Protein AF-A0A7Y2TQF8-F1 (afdb_monomer_lite)

pLDDT: mean 93.46, std 7.72, range [49.31, 97.69]

Structure (mmCIF, N/CA/C/O backbone):
data_AF-A0A7Y2TQF8-F1
#
_entry.id   AF-A0A7Y2TQF8-F1
#
loop_
_atom_site.group_PDB
_atom_site.id
_atom_site.type_symbol
_atom_site.label_atom_id
_atom_site.label_alt_id
_atom_site.label_comp_id
_atom_site.label_asym_id
_atom_site.label_entity_id
_atom_site.label_seq_id
_atom_site.pdbx_PDB_ins_code
_atom_site.Cartn_x
_atom_site.Cartn_y
_atom_site.Cartn_z
_atom_site.occupancy
_atom_site.B_iso_or_equiv
_atom_site.auth_seq_id
_atom_site.auth_comp_id
_atom_site.auth_asym_id
_atom_site.auth_atom_id
_atom_site.pdbx_PDB_model_num
ATOM 1 N N . PRO A 1 1 ? -8.017 1.596 13.834 1.00 88.81 1 PRO A N 1
ATOM 2 C CA . PRO A 1 1 ? -8.123 1.641 12.358 1.00 88.81 1 PRO A CA 1
ATOM 3 C C . PRO A 1 1 ? -6.759 1.404 11.698 1.00 88.81 1 PRO A C 1
ATOM 5 O O . PRO A 1 1 ? -5.749 1.877 12.217 1.00 88.81 1 PRO A O 1
ATOM 8 N N . SER A 1 2 ? -6.743 0.664 10.589 1.00 93.81 2 SER A N 1
ATOM 9 C CA . SER A 1 2 ? -5.537 0.321 9.829 1.00 93.81 2 SER A CA 1
ATOM 10 C C . SER A 1 2 ? -5.829 0.324 8.329 1.00 93.81 2 SER A C 1
ATOM 12 O O . SER A 1 2 ? -6.893 -0.126 7.911 1.00 93.81 2 SER A O 1
ATOM 14 N N . THR A 1 3 ? -4.876 0.793 7.526 1.00 95.31 3 THR A N 1
ATOM 15 C CA . THR A 1 3 ? -4.956 0.770 6.058 1.00 95.31 3 THR A CA 1
ATOM 16 C C . THR A 1 3 ? -3.961 -0.252 5.516 1.00 95.31 3 THR A C 1
ATOM 18 O O . THR A 1 3 ? -2.795 -0.248 5.908 1.00 95.31 3 THR A O 1
ATOM 21 N N . ILE A 1 4 ? -4.417 -1.113 4.610 1.00 95.75 4 ILE A N 1
ATOM 22 C CA . ILE A 1 4 ? -3.593 -2.051 3.849 1.00 95.75 4 ILE A CA 1
ATOM 23 C C . ILE A 1 4 ? -3.464 -1.500 2.432 1.00 95.75 4 ILE A C 1
ATOM 25 O O . ILE A 1 4 ? -4.465 -1.369 1.733 1.00 95.75 4 ILE A O 1
ATOM 29 N N . LEU A 1 5 ? -2.239 -1.199 2.008 1.00 96.69 5 LEU A N 1
ATOM 30 C CA . LEU A 1 5 ? -1.914 -0.884 0.619 1.00 96.69 5 LEU A CA 1
ATOM 31 C C . LEU A 1 5 ? -1.303 -2.128 -0.033 1.00 96.69 5 LEU A C 1
ATOM 33 O O . LEU A 1 5 ? -0.312 -2.654 0.465 1.00 96.69 5 LEU A O 1
ATOM 37 N N . THR A 1 6 ? -1.893 -2.588 -1.131 1.00 97.38 6 THR A N 1
ATOM 38 C CA . THR A 1 6 ? -1.417 -3.744 -1.905 1.00 97.38 6 THR A CA 1
ATOM 39 C C . THR A 1 6 ? -1.535 -3.485 -3.406 1.00 97.38 6 THR A C 1
ATOM 41 O O . THR A 1 6 ? -2.173 -2.512 -3.824 1.00 97.38 6 THR A O 1
ATOM 44 N N . SER A 1 7 ? -0.931 -4.349 -4.224 1.00 97.31 7 SER A N 1
ATOM 45 C CA . SER A 1 7 ? -0.992 -4.257 -5.679 1.00 97.31 7 SER A CA 1
ATOM 46 C C . SER A 1 7 ? -1.470 -5.538 -6.355 1.00 97.31 7 SER A C 1
ATOM 48 O O . SER A 1 7 ? -1.199 -6.644 -5.896 1.00 97.31 7 SER A O 1
ATOM 50 N N . GLU A 1 8 ? -2.178 -5.390 -7.476 1.00 97.38 8 GLU A N 1
ATOM 51 C CA . GLU A 1 8 ? -2.625 -6.524 -8.290 1.00 97.38 8 GLU A CA 1
ATOM 52 C C . GLU A 1 8 ? -1.463 -7.286 -8.940 1.00 97.38 8 GLU A C 1
ATOM 54 O O . GLU A 1 8 ? -1.608 -8.474 -9.228 1.00 97.38 8 GLU A O 1
ATOM 59 N N . ASP A 1 9 ? -0.324 -6.621 -9.153 1.00 96.75 9 ASP A N 1
ATOM 60 C CA . ASP A 1 9 ? 0.879 -7.184 -9.766 1.00 96.75 9 ASP A CA 1
ATOM 61 C C . ASP A 1 9 ? 1.963 -7.598 -8.752 1.00 96.75 9 ASP A C 1
ATOM 63 O O . ASP A 1 9 ? 3.100 -7.852 -9.155 1.00 96.75 9 ASP A O 1
ATOM 67 N N . ASP A 1 10 ? 1.636 -7.698 -7.456 1.00 97.50 10 ASP A N 1
ATOM 68 C CA . ASP A 1 10 ? 2.553 -8.229 -6.440 1.00 97.50 10 ASP A CA 1
ATOM 69 C C . ASP A 1 10 ? 2.881 -9.714 -6.740 1.00 97.50 10 ASP A C 1
ATOM 71 O O . ASP A 1 10 ? 1.990 -10.572 -6.699 1.00 97.50 10 ASP A O 1
ATOM 75 N N . PRO A 1 11 ? 4.151 -10.054 -7.046 1.00 96.38 11 PRO A N 1
ATOM 76 C CA . PRO A 1 11 ? 4.539 -11.421 -7.389 1.00 96.38 11 PRO A CA 1
ATOM 77 C C . PRO A 1 11 ? 4.695 -12.337 -6.164 1.00 96.38 11 PRO A C 1
ATOM 79 O O . PRO A 1 11 ? 4.877 -13.543 -6.331 1.00 96.38 11 PRO A O 1
ATOM 82 N N . VAL A 1 12 ? 4.678 -11.781 -4.951 1.00 97.69 12 VAL A N 1
ATOM 83 C CA . VAL A 1 12 ? 4.919 -12.484 -3.685 1.00 97.69 12 VAL A CA 1
ATOM 84 C C . VAL A 1 12 ? 3.611 -12.719 -2.934 1.00 97.69 12 VAL A C 1
ATOM 86 O O . VAL A 1 12 ? 3.388 -13.832 -2.461 1.00 97.69 12 VAL A O 1
ATOM 89 N N . VAL A 1 13 ? 2.744 -11.703 -2.839 1.00 96.19 13 VAL A N 1
ATOM 90 C CA . VAL A 1 13 ? 1.450 -11.783 -2.138 1.00 96.19 13 VAL A CA 1
ATOM 91 C C . VAL A 1 13 ? 0.302 -11.555 -3.130 1.00 96.19 13 VAL A C 1
ATOM 93 O O . VAL A 1 13 ? -0.025 -10.414 -3.450 1.00 96.19 13 VAL A O 1
ATOM 96 N N . PRO A 1 14 ? -0.340 -12.623 -3.636 1.00 95.50 14 PRO A N 1
ATOM 97 C CA . PRO A 1 14 ? -1.377 -12.511 -4.657 1.00 95.50 14 PRO A CA 1
ATOM 98 C C . PRO A 1 14 ? -2.601 -11.710 -4.198 1.00 95.50 14 PRO A C 1
ATOM 100 O O . PRO A 1 14 ? -3.108 -11.901 -3.095 1.00 95.50 14 PRO A O 1
ATOM 103 N N . ILE A 1 15 ? -3.185 -10.911 -5.098 1.00 96.19 15 ILE A N 1
ATOM 104 C CA . ILE A 1 15 ? -4.350 -10.067 -4.776 1.00 96.19 15 ILE A CA 1
ATOM 105 C C . ILE A 1 15 ? -5.566 -10.833 -4.230 1.00 96.19 15 ILE A C 1
ATOM 107 O O . ILE A 1 15 ? -6.355 -10.286 -3.457 1.00 96.19 15 ILE A O 1
ATOM 111 N N . ARG A 1 16 ? -5.734 -12.104 -4.617 1.00 96.12 16 ARG A N 1
ATOM 112 C CA . ARG A 1 16 ? -6.837 -12.948 -4.128 1.00 96.12 16 ARG A CA 1
ATOM 113 C C . ARG A 1 16 ? -6.821 -13.076 -2.602 1.00 96.12 16 ARG A C 1
ATOM 115 O O . ARG A 1 16 ? -7.882 -13.021 -2.001 1.00 96.12 16 ARG A O 1
ATOM 122 N N . ASP A 1 17 ? -5.636 -13.116 -1.989 1.00 95.38 17 ASP A N 1
ATOM 123 C CA . ASP A 1 17 ? -5.480 -13.292 -0.545 1.00 95.38 17 ASP A CA 1
ATOM 124 C C . ASP A 1 17 ? -6.093 -12.101 0.214 1.00 95.38 17 ASP A C 1
ATOM 126 O O . ASP A 1 17 ? -6.618 -12.264 1.312 1.00 95.38 17 ASP A O 1
ATOM 130 N N . PHE A 1 18 ? -6.102 -10.912 -0.401 1.00 95.25 18 PHE A N 1
ATOM 131 C CA . PHE A 1 18 ? -6.769 -9.724 0.134 1.00 95.25 18 PHE A CA 1
ATOM 132 C C . PHE A 1 18 ? -8.267 -9.679 -0.186 1.00 95.25 18 PHE A C 1
ATOM 134 O O . PHE A 1 18 ? -9.045 -9.171 0.617 1.00 95.25 18 PHE A O 1
ATOM 141 N N . ARG A 1 19 ? -8.685 -10.194 -1.350 1.00 91.31 19 ARG A N 1
ATOM 142 C CA . ARG A 1 19 ? -10.108 -10.270 -1.736 1.00 91.31 19 ARG A CA 1
ATOM 143 C C . ARG A 1 19 ? -10.883 -11.283 -0.892 1.00 91.31 19 ARG A C 1
ATOM 145 O O . ARG A 1 19 ? -12.073 -11.085 -0.672 1.00 91.31 19 ARG A O 1
ATOM 152 N N . ASP A 1 20 ? -10.199 -12.311 -0.403 1.00 94.69 20 ASP A N 1
ATOM 153 C CA . ASP A 1 20 ? -10.768 -13.358 0.446 1.00 94.69 20 ASP A CA 1
ATOM 154 C C . ASP A 1 20 ? -10.798 -12.970 1.939 1.00 94.69 20 ASP A C 1
ATOM 156 O O . ASP A 1 20 ? -11.312 -13.727 2.768 1.00 94.69 20 ASP A O 1
ATOM 160 N N . LEU A 1 21 ? -10.276 -11.791 2.310 1.00 93.31 21 LEU A N 1
ATOM 161 C CA . LEU A 1 21 ? -10.345 -11.307 3.688 1.00 93.31 21 LEU A CA 1
ATOM 162 C C . LEU A 1 21 ? -11.806 -11.099 4.120 1.00 93.31 21 LEU A C 1
ATOM 164 O O . LEU A 1 21 ? -12.596 -10.497 3.386 1.00 93.31 21 LEU A O 1
ATOM 168 N N . PRO A 1 22 ? -12.180 -11.520 5.342 1.00 94.75 22 PRO A N 1
ATOM 169 C CA . PRO A 1 22 ? -13.498 -11.218 5.872 1.00 94.75 22 PRO A CA 1
ATOM 170 C C . PRO A 1 22 ? -13.670 -9.698 6.033 1.00 94.75 22 PRO A C 1
ATOM 172 O O . PRO A 1 22 ? -12.711 -9.002 6.389 1.00 94.75 22 PRO A O 1
ATOM 175 N N . PRO A 1 23 ? -14.888 -9.165 5.827 1.00 92.81 23 PRO A N 1
ATOM 176 C CA . PRO A 1 23 ? -15.145 -7.743 6.003 1.00 92.81 23 PRO A CA 1
ATOM 177 C C . PRO A 1 23 ? -14.826 -7.324 7.441 1.00 92.81 23 PRO A C 1
ATOM 179 O O . PRO A 1 23 ? -15.329 -7.909 8.402 1.00 92.81 23 PRO A O 1
ATOM 182 N N . ASN A 1 24 ? -13.993 -6.293 7.587 1.00 95.62 24 ASN A N 1
ATOM 183 C CA . ASN A 1 24 ? -13.581 -5.765 8.880 1.00 95.62 24 ASN A CA 1
ATOM 184 C C . ASN A 1 24 ? -13.702 -4.232 8.881 1.00 95.62 24 ASN A C 1
ATOM 186 O O . ASN A 1 24 ? -12.964 -3.575 8.150 1.00 95.62 24 ASN A O 1
ATOM 190 N N . PRO A 1 25 ? -14.573 -3.637 9.719 1.00 95.38 25 PRO A N 1
ATOM 191 C CA . PRO A 1 25 ? -14.788 -2.189 9.737 1.00 95.38 25 PRO A CA 1
ATOM 192 C C . PRO A 1 25 ? -13.568 -1.389 10.222 1.00 95.38 25 PRO A C 1
ATOM 194 O O . PRO A 1 25 ? -13.526 -0.174 10.051 1.00 95.38 25 PRO A O 1
ATOM 197 N N . ALA A 1 26 ? -12.581 -2.039 10.843 1.00 96.00 26 ALA A N 1
ATOM 198 C CA . ALA A 1 26 ? -11.343 -1.400 11.273 1.00 96.00 26 ALA A CA 1
ATOM 199 C C . ALA A 1 26 ? -10.235 -1.432 10.206 1.00 96.00 26 ALA A C 1
ATOM 201 O O . ALA A 1 26 ? -9.184 -0.830 10.444 1.00 96.00 26 ALA A O 1
ATOM 202 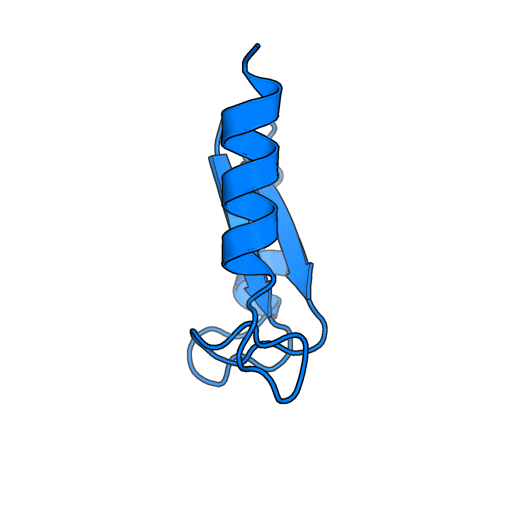N N . ILE A 1 27 ? -10.449 -2.126 9.080 1.00 95.62 27 ILE A N 1
ATOM 203 C CA . ILE A 1 27 ? -9.475 -2.284 7.997 1.00 95.62 27 ILE A CA 1
ATOM 204 C C . ILE A 1 27 ? -9.989 -1.592 6.737 1.00 95.62 27 ILE A C 1
ATOM 206 O O . ILE A 1 27 ? -11.061 -1.902 6.226 1.00 95.62 27 ILE A O 1
ATOM 210 N N . GLU A 1 28 ? -9.177 -0.692 6.202 1.00 94.69 28 GLU A N 1
ATOM 211 C CA . GLU A 1 28 ? -9.337 -0.147 4.859 1.00 94.69 28 GLU A CA 1
ATOM 212 C C . GLU A 1 28 ? -8.375 -0.875 3.914 1.00 94.69 28 GLU A C 1
ATOM 214 O O . GLU A 1 28 ? -7.171 -0.904 4.166 1.00 94.69 28 GLU A O 1
ATOM 219 N N . LEU A 1 29 ? -8.885 -1.449 2.824 1.00 95.69 29 LEU A N 1
ATOM 220 C CA . LEU A 1 29 ? -8.065 -2.081 1.791 1.00 95.69 29 LEU A CA 1
ATOM 221 C C . LEU A 1 29 ? -7.964 -1.162 0.567 1.00 95.69 29 LEU A C 1
ATOM 223 O O . LEU A 1 29 ? -8.969 -0.860 -0.074 1.00 95.69 29 LEU A O 1
ATOM 227 N N . VAL A 1 30 ? -6.742 -0.758 0.224 1.00 95.94 30 VAL A N 1
ATOM 228 C CA . VAL A 1 30 ? -6.409 0.029 -0.966 1.00 95.94 30 VAL A CA 1
ATOM 229 C C . VAL A 1 30 ? -5.631 -0.860 -1.931 1.00 95.94 30 VAL A C 1
ATOM 231 O O . VAL A 1 30 ? -4.545 -1.340 -1.610 1.00 95.94 30 VAL A O 1
ATOM 234 N N . VAL A 1 31 ? -6.185 -1.068 -3.126 1.00 96.19 31 VAL A N 1
ATOM 235 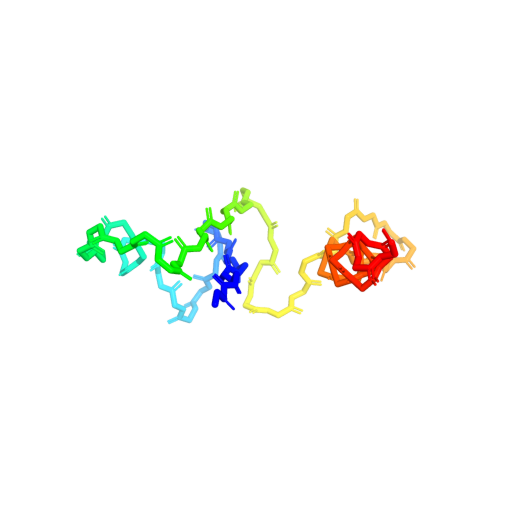C CA . VAL A 1 31 ? -5.587 -1.911 -4.169 1.00 96.19 31 VAL A CA 1
ATOM 236 C C . VAL A 1 31 ? -5.187 -1.044 -5.355 1.00 96.19 31 VAL A C 1
ATOM 238 O O . VAL A 1 31 ? -6.034 -0.372 -5.946 1.00 96.19 31 VAL A O 1
ATOM 241 N N . THR A 1 32 ? -3.909 -1.074 -5.732 1.00 96.19 32 THR A N 1
ATOM 242 C CA . THR A 1 32 ? -3.429 -0.461 -6.977 1.00 96.19 32 THR A CA 1
ATOM 243 C C . THR A 1 32 ? -3.311 -1.505 -8.081 1.00 96.19 32 THR A C 1
ATOM 245 O O . THR A 1 32 ? -3.024 -2.667 -7.818 1.00 96.19 32 THR A O 1
ATOM 248 N N . ARG A 1 33 ? -3.471 -1.092 -9.344 1.00 95.31 33 ARG A N 1
ATOM 249 C CA . ARG A 1 33 ? -3.231 -1.981 -10.494 1.00 95.31 33 ARG A CA 1
ATOM 250 C C . ARG A 1 33 ? -1.754 -2.369 -10.643 1.00 95.31 33 ARG A C 1
ATOM 252 O O . ARG A 1 33 ? -1.464 -3.467 -11.099 1.00 95.31 33 ARG A O 1
ATOM 259 N N . TYR A 1 34 ? -0.857 -1.441 -10.305 1.00 95.25 34 TYR A N 1
ATOM 260 C CA . TYR A 1 34 ? 0.592 -1.608 -10.395 1.00 95.25 34 TYR A CA 1
ATOM 261 C C . TYR A 1 34 ? 1.276 -1.075 -9.138 1.00 95.25 34 TYR A C 1
ATOM 263 O O . TYR A 1 34 ? 0.844 -0.071 -8.556 1.00 95.25 34 TYR A O 1
ATOM 271 N N . GLY A 1 35 ? 2.351 -1.739 -8.740 1.00 95.12 35 GLY A N 1
ATOM 272 C CA . GLY A 1 35 ? 3.132 -1.394 -7.556 1.00 95.12 35 GLY A CA 1
ATOM 273 C C . GLY A 1 35 ? 4.184 -2.437 -7.197 1.00 95.12 35 GLY A C 1
ATOM 274 O O . GLY A 1 35 ? 5.142 -2.112 -6.489 1.00 95.12 35 GLY A O 1
ATOM 275 N N . GLY A 1 36 ? 4.055 -3.658 -7.719 1.00 95.88 36 GLY A N 1
ATOM 276 C CA . GLY A 1 36 ? 4.880 -4.793 -7.342 1.00 95.88 36 GLY A CA 1
ATOM 277 C C . GLY A 1 36 ? 4.780 -5.069 -5.844 1.00 95.88 36 GLY A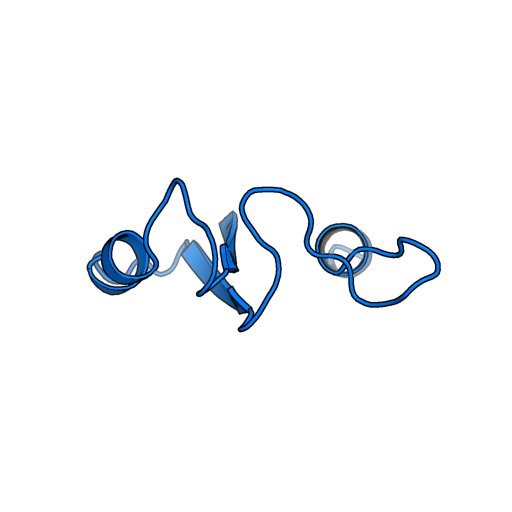 C 1
ATOM 278 O O . GLY A 1 36 ? 3.827 -4.668 -5.181 1.00 95.88 36 GLY A O 1
ATOM 279 N N . HIS A 1 37 ? 5.799 -5.726 -5.295 1.00 95.81 37 HIS A N 1
ATOM 280 C CA . HIS A 1 37 ? 5.783 -6.106 -3.882 1.00 95.81 37 HIS A CA 1
ATOM 281 C C . HIS A 1 37 ? 6.011 -4.925 -2.922 1.00 95.81 37 HIS A C 1
ATOM 283 O O . HIS A 1 37 ? 5.405 -4.839 -1.859 1.00 95.81 37 HIS A O 1
ATOM 289 N N . CYS A 1 38 ? 6.913 -4.003 -3.277 1.00 93.06 38 CYS A N 1
ATOM 290 C CA . CYS A 1 38 ? 7.296 -2.879 -2.407 1.00 93.06 38 CYS A CA 1
ATOM 291 C C . CYS A 1 38 ? 7.521 -1.560 -3.162 1.00 93.06 38 CYS A C 1
ATOM 293 O O . CYS A 1 38 ? 7.980 -0.591 -2.567 1.00 93.06 38 CYS A O 1
ATOM 295 N N . GLY A 1 39 ? 7.281 -1.523 -4.476 1.00 94.06 39 GLY A N 1
ATOM 296 C CA . GLY A 1 39 ? 7.706 -0.407 -5.320 1.00 94.06 39 GLY A CA 1
ATOM 297 C C . GLY A 1 39 ? 6.753 0.780 -5.252 1.00 94.06 39 GLY A C 1
ATOM 298 O O . GLY A 1 39 ? 7.177 1.900 -4.990 1.00 94.06 39 GLY A O 1
ATOM 299 N N . PHE A 1 40 ? 5.467 0.538 -5.521 1.00 97.12 40 PHE A N 1
ATOM 300 C CA . PHE A 1 40 ? 4.400 1.550 -5.574 1.00 97.12 40 PHE A CA 1
ATOM 301 C C . PHE A 1 40 ? 4.790 2.835 -6.329 1.00 97.12 40 PHE A C 1
ATOM 303 O O . PHE A 1 40 ? 4.296 3.920 -6.022 1.00 97.12 40 PHE A O 1
ATOM 310 N N . LEU A 1 41 ? 5.686 2.717 -7.315 1.00 96.25 41 LEU A N 1
ATOM 311 C CA . LEU A 1 41 ? 6.228 3.851 -8.052 1.00 96.25 41 LEU A CA 1
ATOM 312 C C . LEU A 1 41 ? 5.155 4.420 -8.975 1.00 96.25 41 LEU A C 1
ATOM 314 O O . LEU A 1 41 ? 4.567 3.694 -9.777 1.00 96.25 41 LEU A O 1
ATOM 318 N N . LYS A 1 42 ? 4.926 5.730 -8.893 1.00 93.56 42 LYS A N 1
ATOM 319 C CA . LYS A 1 42 ? 3.909 6.416 -9.702 1.00 93.56 42 LYS A CA 1
ATOM 320 C C . LYS A 1 42 ? 4.476 7.055 -10.966 1.00 93.56 42 LYS A C 1
ATOM 322 O O . LYS A 1 42 ? 3.723 7.375 -11.883 1.00 93.56 42 LYS A O 1
ATOM 327 N N . ASN A 1 43 ? 5.792 7.264 -11.027 1.00 93.75 43 ASN A N 1
ATOM 328 C CA . ASN A 1 43 ? 6.467 7.851 -12.180 1.00 93.75 43 ASN A CA 1
ATOM 329 C C . ASN A 1 43 ? 7.981 7.563 -12.195 1.00 93.75 43 ASN A C 1
ATOM 331 O O . ASN A 1 43 ? 8.556 7.008 -11.262 1.00 93.75 43 ASN A O 1
ATOM 335 N N . TRP A 1 44 ? 8.639 8.000 -13.270 1.00 95.06 44 TRP A N 1
ATOM 336 C CA . TRP A 1 44 ? 10.079 7.844 -13.505 1.00 95.06 44 TRP A CA 1
ATOM 337 C C . TRP A 1 44 ? 10.983 8.627 -12.545 1.00 95.06 44 TRP A C 1
ATOM 339 O O . TRP A 1 44 ? 12.193 8.421 -12.558 1.00 95.06 44 TRP A O 1
ATOM 349 N N . LYS A 1 45 ? 10.425 9.520 -11.720 1.00 96.62 45 LYS A N 1
ATOM 350 C CA . LYS A 1 45 ? 11.177 10.237 -10.680 1.00 96.62 45 LYS A CA 1
ATOM 351 C C . LYS A 1 45 ? 11.279 9.445 -9.376 1.00 96.62 45 LYS A C 1
ATOM 353 O O . LYS A 1 45 ? 11.801 9.973 -8.404 1.00 96.62 45 LYS A O 1
ATOM 358 N N . LEU A 1 46 ? 10.803 8.196 -9.372 1.00 94.44 46 LEU A N 1
ATOM 359 C CA . LEU A 1 46 ? 10.778 7.305 -8.212 1.00 94.44 46 LEU A CA 1
ATOM 360 C C . LEU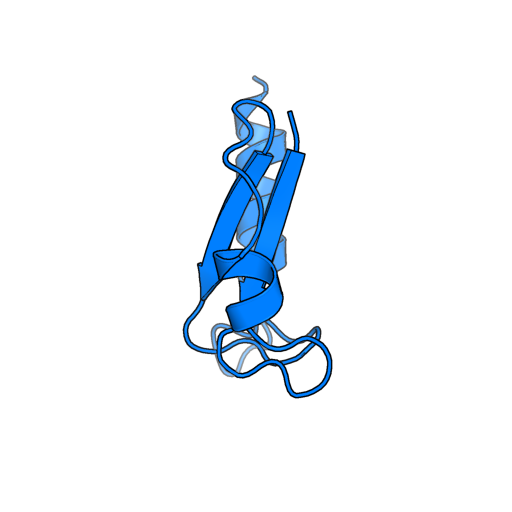 A 1 46 ? 9.880 7.793 -7.068 1.00 94.44 46 LEU A C 1
ATOM 362 O O . LEU A 1 46 ? 10.051 7.380 -5.928 1.00 94.44 46 LEU A O 1
ATOM 366 N N . GLU A 1 47 ? 8.900 8.643 -7.365 1.00 96.12 47 GLU A N 1
ATOM 367 C CA . GLU A 1 47 ? 7.900 9.031 -6.374 1.00 96.12 47 GLU A CA 1
ATOM 368 C C . GLU A 1 47 ? 6.944 7.857 -6.107 1.00 96.12 47 GLU A C 1
ATOM 370 O O . GLU A 1 47 ? 6.544 7.153 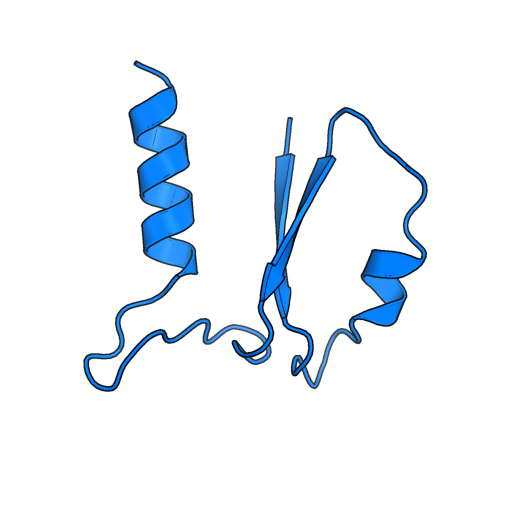-7.043 1.00 96.12 47 GLU A O 1
ATOM 375 N N . SER A 1 48 ? 6.545 7.664 -4.848 1.00 96.44 48 SER A N 1
ATOM 376 C CA . SER A 1 48 ? 5.731 6.518 -4.432 1.00 96.44 48 SER A CA 1
ATOM 377 C C . SER A 1 48 ? 4.311 6.911 -4.022 1.00 96.44 48 SER A C 1
ATOM 379 O O . SER A 1 48 ? 4.098 7.890 -3.311 1.00 96.44 48 SER A O 1
ATOM 381 N N . ILE A 1 49 ? 3.325 6.103 -4.419 1.00 96.00 49 ILE A N 1
ATOM 382 C CA . ILE A 1 49 ? 1.942 6.212 -3.921 1.00 96.00 49 ILE A CA 1
ATOM 383 C C . ILE A 1 49 ? 1.892 5.924 -2.414 1.00 96.00 49 ILE A C 1
ATOM 385 O O . ILE A 1 49 ? 1.070 6.499 -1.704 1.00 96.00 49 ILE A O 1
ATOM 389 N N . ALA A 1 50 ? 2.773 5.053 -1.909 1.00 96.31 50 ALA A N 1
ATOM 390 C CA . ALA A 1 50 ? 2.817 4.724 -0.487 1.00 96.31 50 ALA A CA 1
ATOM 391 C C . ALA A 1 50 ? 3.167 5.955 0.364 1.00 96.31 50 ALA A C 1
ATOM 393 O O . ALA A 1 50 ? 2.548 6.180 1.402 1.00 96.31 50 ALA A O 1
ATOM 394 N N . GLU A 1 51 ? 4.105 6.784 -0.101 1.00 95.56 51 GLU A N 1
ATOM 395 C CA . GLU A 1 51 ? 4.486 8.036 0.564 1.00 95.56 51 GLU A CA 1
ATOM 396 C C . GLU A 1 51 ? 3.333 9.042 0.576 1.00 95.56 51 GLU A C 1
ATOM 398 O O . GLU A 1 51 ? 3.016 9.593 1.632 1.00 95.56 51 GLU A O 1
ATOM 403 N N . ASP A 1 52 ? 2.657 9.228 -0.564 1.00 95.62 52 ASP A N 1
ATOM 404 C CA . ASP A 1 52 ? 1.481 10.100 -0.659 1.00 95.62 52 ASP A CA 1
ATOM 405 C C . ASP A 1 52 ? 0.376 9.644 0.309 1.00 95.62 52 ASP A C 1
ATOM 407 O O . ASP A 1 52 ? -0.229 10.459 1.012 1.00 95.62 52 ASP A O 1
ATOM 411 N N . LEU A 1 53 ? 0.124 8.330 0.375 1.00 95.12 53 LEU A N 1
ATOM 412 C CA . LEU A 1 53 ? -0.883 7.747 1.257 1.00 95.12 53 LEU A CA 1
ATOM 413 C C . LEU A 1 53 ? -0.532 8.004 2.722 1.00 95.12 53 LEU A C 1
ATOM 415 O O . LEU A 1 53 ? -1.373 8.507 3.468 1.00 95.12 53 LEU A O 1
ATOM 419 N N . ILE A 1 54 ? 0.707 7.717 3.126 1.00 94.75 54 ILE A N 1
ATOM 420 C CA . ILE A 1 54 ? 1.197 7.980 4.482 1.00 94.75 54 ILE A CA 1
ATOM 421 C C . ILE A 1 54 ? 1.022 9.464 4.824 1.00 94.75 54 ILE A C 1
ATOM 423 O O . ILE A 1 54 ? 0.390 9.783 5.832 1.00 94.75 54 ILE A O 1
ATOM 427 N N . ALA A 1 55 ? 1.497 10.373 3.968 1.00 94.94 55 ALA A N 1
ATOM 428 C CA . ALA A 1 55 ? 1.379 11.813 4.183 1.00 94.94 55 ALA A CA 1
ATOM 429 C C . ALA A 1 55 ? -0.085 12.250 4.345 1.00 94.94 55 ALA A C 1
ATOM 431 O O . ALA A 1 55 ? -0.410 12.978 5.283 1.00 94.94 55 ALA A O 1
ATOM 432 N N . SER A 1 56 ? -0.986 11.747 3.494 1.00 93.81 56 SER A N 1
ATOM 433 C CA . SER A 1 56 ? -2.416 12.058 3.579 1.00 93.81 56 SER A CA 1
ATOM 434 C C . SER A 1 56 ? -3.024 11.636 4.920 1.00 93.81 56 SER A C 1
ATOM 436 O O . SER A 1 56 ? -3.821 12.375 5.494 1.00 93.81 56 SER A O 1
ATOM 438 N N . ARG A 1 57 ? -2.611 10.482 5.464 1.00 90.50 57 ARG A N 1
ATOM 439 C CA . ARG A 1 57 ? -3.109 9.972 6.744 1.00 90.50 57 ARG A CA 1
ATOM 440 C C . ARG A 1 57 ? -2.569 10.776 7.914 1.00 90.50 57 ARG A C 1
ATOM 442 O O . ARG A 1 57 ? -3.362 11.170 8.760 1.00 90.50 57 ARG A O 1
ATOM 449 N N . PHE A 1 58 ? -1.277 11.088 7.938 1.00 89.38 58 PHE A N 1
ATOM 450 C CA . PHE A 1 58 ? -0.698 11.906 9.007 1.00 89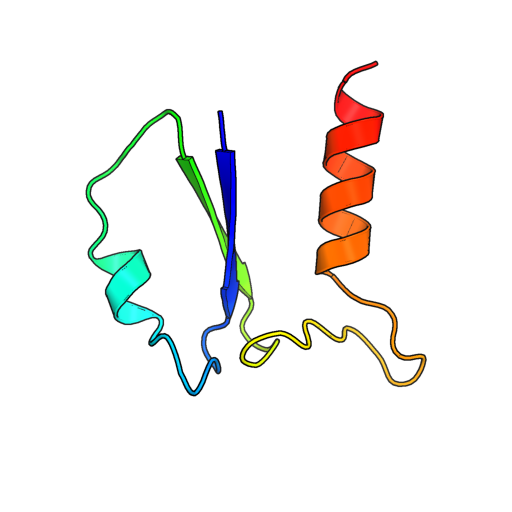.38 58 PHE A CA 1
ATOM 451 C C . PHE A 1 58 ? -1.268 13.327 9.036 1.00 89.38 58 PHE A C 1
ATOM 453 O O . PHE A 1 58 ? -1.566 13.841 10.110 1.00 89.38 58 PHE A O 1
ATOM 460 N N . LEU A 1 59 ? -1.469 13.945 7.870 1.00 89.56 59 LEU A N 1
ATOM 461 C CA . LEU A 1 59 ? -2.012 15.302 7.780 1.00 89.56 59 LEU A CA 1
ATOM 462 C C . LEU A 1 59 ? -3.527 15.360 8.026 1.00 89.56 59 LEU A C 1
ATOM 464 O O . LEU A 1 59 ? -4.029 16.397 8.443 1.00 89.56 59 LEU A O 1
ATOM 468 N N . SER A 1 60 ? -4.257 14.258 7.813 1.00 75.44 60 SER A N 1
ATOM 469 C CA . SER A 1 60 ? -5.696 14.170 8.121 1.00 75.44 60 SER A CA 1
ATOM 470 C C . SER A 1 60 ? -6.024 14.060 9.615 1.00 75.44 60 SER A C 1
ATOM 472 O O . SER A 1 60 ? -7.194 14.092 9.978 1.00 75.44 60 SER A O 1
ATOM 474 N N . VAL A 1 61 ? -5.013 13.916 10.479 1.00 61.00 61 VAL A N 1
ATOM 475 C CA . VAL A 1 61 ? -5.169 13.830 11.946 1.00 61.00 61 VAL A CA 1
ATOM 476 C C . VAL A 1 61 ? -5.098 15.228 12.606 1.00 61.00 61 VAL A C 1
ATOM 478 O O . VAL A 1 61 ? -4.911 15.338 13.814 1.00 61.00 61 VAL A O 1
ATOM 481 N N . GLY A 1 62 ? -5.253 16.302 11.821 1.00 49.31 62 GLY A N 1
ATOM 482 C CA . GLY A 1 62 ? -5.361 17.691 12.291 1.00 49.31 62 GLY A CA 1
ATOM 483 C C . GLY A 1 62 ? -6.789 18.125 12.594 1.00 49.31 62 GLY A C 1
ATOM 484 O O . GLY A 1 62 ? -7.684 17.794 11.785 1.00 49.31 62 GLY A O 1
#

Sequence (62 aa):
PSTILTSEDDPVVPIRDFRDLPPNPAIELVVTRYGGHCGFLKNWKLESIAEDLIASRFLSVG

Foldseek 3Di:
DEEDEEECQAPPDHPVVVVPDDDDPVYHYHYYPDQYNHQQAPDPVSDHPVVVVVVVVVVVVD

Secondary structure (DSSP, 8-state):
-EEEEEETT-SSS-HHHHHTSPP-TTEEEEEESS-TTTT-B-STT--BHHHHHHHHHHHTT-

Radius of gyration: 12.67 Å; chains: 1; bounding box: 26×31×26 Å